Protein AF-A0A968IAC1-F1 (afdb_monomer)

Structure (mmCIF, N/CA/C/O backbone):
data_AF-A0A968IAC1-F1
#
_entry.id   AF-A0A968IAC1-F1
#
loop_
_atom_site.group_PDB
_atom_site.id
_atom_site.type_symbol
_atom_site.label_atom_id
_atom_site.label_alt_id
_atom_site.label_comp_id
_atom_site.label_asym_id
_atom_site.label_entity_id
_atom_site.label_seq_id
_atom_site.pdbx_PDB_ins_code
_atom_site.Cartn_x
_atom_site.Cartn_y
_atom_site.Cartn_z
_atom_site.occupancy
_atom_site.B_iso_or_equiv
_atom_site.auth_seq_id
_atom_site.auth_comp_id
_atom_site.auth_asym_id
_atom_site.auth_atom_id
_atom_site.pdbx_PDB_model_num
ATOM 1 N N . MET A 1 1 ? -11.753 -6.290 23.743 1.00 72.88 1 MET A N 1
ATOM 2 C CA . MET A 1 1 ? -11.758 -7.110 22.512 1.00 72.88 1 MET A CA 1
ATOM 3 C C . MET A 1 1 ? -10.481 -6.802 21.750 1.00 72.88 1 MET A C 1
ATOM 5 O O . MET A 1 1 ? -10.131 -5.629 21.669 1.00 72.88 1 MET A O 1
ATOM 9 N N . ASN A 1 2 ? -9.756 -7.819 21.283 1.00 91.06 2 ASN A N 1
ATOM 10 C CA . ASN A 1 2 ? -8.475 -7.619 20.598 1.00 91.06 2 ASN A CA 1
ATOM 11 C C . ASN A 1 2 ? -8.705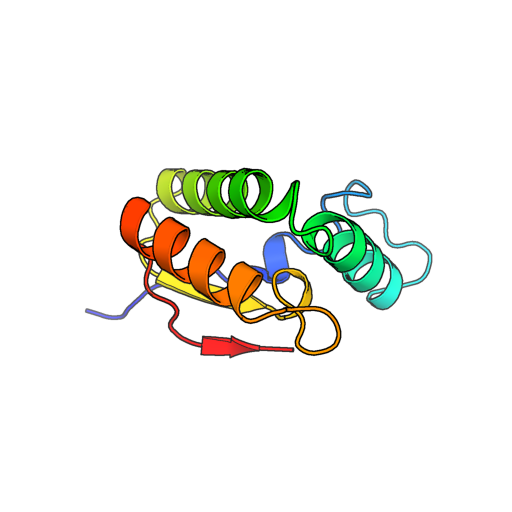 -7.101 19.172 1.00 91.06 2 ASN A C 1
ATOM 13 O O . ASN A 1 2 ? -9.686 -7.474 18.532 1.00 91.06 2 ASN A O 1
ATOM 17 N N . THR A 1 3 ? -7.818 -6.230 18.688 1.00 93.75 3 THR A N 1
ATOM 18 C CA . THR A 1 3 ? -7.840 -5.791 17.284 1.00 93.75 3 THR A CA 1
ATOM 19 C C . THR A 1 3 ? -7.273 -6.910 16.417 1.00 93.75 3 THR A C 1
ATOM 21 O O . THR A 1 3 ? -6.204 -7.423 16.730 1.00 93.75 3 THR A O 1
ATOM 24 N N . ILE A 1 4 ? -7.975 -7.263 15.339 1.00 96.31 4 ILE A N 1
ATOM 25 C CA . ILE A 1 4 ? -7.485 -8.188 14.315 1.00 96.31 4 ILE A CA 1
ATOM 26 C C . ILE A 1 4 ? -7.113 -7.358 13.086 1.00 96.31 4 ILE A C 1
ATOM 28 O O . ILE A 1 4 ? -7.975 -6.687 12.515 1.00 96.31 4 ILE A O 1
ATOM 32 N N . SER A 1 5 ? -5.835 -7.365 12.719 1.00 97.56 5 SER A N 1
ATOM 33 C CA . SER A 1 5 ? -5.291 -6.625 11.581 1.00 97.56 5 SER A CA 1
ATOM 34 C C . SER A 1 5 ? -5.012 -7.552 10.402 1.00 97.56 5 SER A C 1
ATOM 36 O O . SER A 1 5 ? -4.603 -8.701 10.570 1.00 97.56 5 SER A O 1
ATOM 38 N N . PHE A 1 6 ? -5.234 -7.049 9.189 1.00 98.31 6 PHE A N 1
ATOM 39 C CA . PHE A 1 6 ? -4.766 -7.714 7.980 1.00 98.31 6 PHE A CA 1
ATOM 40 C C . PHE A 1 6 ? -3.316 -7.314 7.706 1.00 98.31 6 PHE A C 1
ATOM 42 O O . PHE A 1 6 ? -3.026 -6.131 7.516 1.00 98.31 6 PHE A O 1
ATOM 49 N N . ILE A 1 7 ? -2.407 -8.287 7.642 1.00 98.00 7 ILE A N 1
ATOM 50 C CA . ILE A 1 7 ? -1.026 -8.032 7.233 1.00 98.00 7 ILE A CA 1
ATOM 51 C C . ILE A 1 7 ? -0.953 -7.904 5.709 1.00 98.00 7 ILE A C 1
ATOM 53 O O . ILE A 1 7 ? -1.119 -8.873 4.971 1.00 98.00 7 ILE A O 1
ATOM 57 N N . THR A 1 8 ? -0.700 -6.690 5.219 1.00 98.44 8 THR A N 1
ATOM 58 C CA . THR A 1 8 ? -0.660 -6.420 3.767 1.00 98.44 8 THR A CA 1
ATOM 59 C C . THR A 1 8 ? 0.496 -7.126 3.056 1.00 98.44 8 THR A C 1
ATOM 61 O O . THR A 1 8 ? 0.434 -7.296 1.844 1.00 98.44 8 THR A O 1
ATOM 64 N N . ALA A 1 9 ? 1.489 -7.651 3.787 1.00 97.75 9 ALA A N 1
ATOM 65 C CA . ALA A 1 9 ? 2.505 -8.550 3.232 1.00 97.75 9 ALA A CA 1
ATOM 66 C C . ALA A 1 9 ? 1.897 -9.771 2.508 1.00 97.75 9 ALA A C 1
ATOM 68 O O . ALA A 1 9 ? 2.500 -10.277 1.569 1.00 97.75 9 ALA A O 1
ATOM 69 N N . ASN A 1 10 ? 0.678 -10.193 2.875 1.00 97.31 10 ASN A N 1
ATOM 70 C CA . ASN A 1 10 ? -0.066 -11.251 2.181 1.00 97.31 10 ASN A CA 1
ATOM 71 C C . ASN A 1 10 ? -0.341 -10.949 0.696 1.00 97.31 10 ASN A C 1
ATOM 73 O O . ASN A 1 10 ? -0.641 -11.868 -0.059 1.00 97.31 10 ASN A O 1
ATOM 77 N N . PHE A 1 11 ? -0.280 -9.679 0.28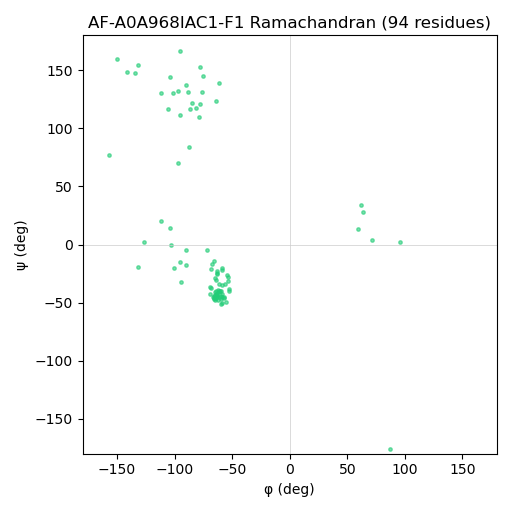3 1.00 98.38 11 PHE A N 1
ATOM 78 C CA . PHE A 1 11 ? -0.487 -9.244 -1.102 1.00 98.38 11 PHE A CA 1
ATOM 79 C C . PHE A 1 11 ? 0.809 -8.897 -1.842 1.00 98.38 11 PHE A C 1
ATOM 81 O O . PHE A 1 11 ? 0.767 -8.586 -3.034 1.00 98.38 11 PHE A O 1
ATOM 88 N N . VAL A 1 12 ? 1.968 -9.011 -1.187 1.00 98.25 12 VAL A N 1
ATOM 89 C CA . VAL A 1 12 ? 3.259 -8.889 -1.875 1.00 98.25 12 VAL A CA 1
ATOM 90 C C . VAL A 1 12 ? 3.373 -9.991 -2.929 1.00 98.25 12 VAL A C 1
ATOM 92 O O . VAL A 1 12 ? 2.989 -11.133 -2.692 1.00 98.25 12 VAL A O 1
ATOM 95 N N . ALA A 1 13 ? 3.908 -9.636 -4.098 1.00 98.19 13 ALA A N 1
ATOM 96 C CA . ALA A 1 13 ? 4.068 -10.498 -5.272 1.00 98.19 13 ALA A CA 1
ATOM 97 C C . ALA A 1 13 ? 2.778 -10.858 -6.032 1.00 98.19 13 ALA A C 1
ATOM 99 O O . ALA A 1 13 ? 2.855 -11.588 -7.024 1.00 98.19 13 ALA A O 1
ATOM 100 N N . ARG A 1 14 ? 1.606 -10.323 -5.654 1.00 98.06 14 ARG A N 1
ATOM 101 C CA . ARG A 1 14 ? 0.346 -10.559 -6.388 1.00 98.06 14 ARG A CA 1
ATOM 102 C C . ARG A 1 14 ? 0.462 -10.236 -7.879 1.00 98.06 14 ARG A C 1
ATOM 104 O O . ARG A 1 14 ? -0.049 -10.978 -8.713 1.00 98.06 14 ARG A O 1
ATOM 111 N N . GLU A 1 15 ? 1.184 -9.171 -8.209 1.00 97.25 15 GLU A N 1
ATOM 112 C CA . GLU A 1 15 ? 1.344 -8.654 -9.577 1.00 97.25 15 GLU A CA 1
ATOM 113 C C . GLU A 1 15 ? 2.143 -9.580 -10.500 1.00 97.25 15 GLU A C 1
ATOM 115 O O . GLU A 1 15 ? 2.066 -9.471 -11.721 1.00 97.25 15 GLU A O 1
ATOM 120 N N . ILE A 1 16 ? 2.879 -10.525 -9.914 1.00 97.94 16 ILE A N 1
ATOM 121 C CA . ILE A 1 16 ? 3.592 -11.594 -10.621 1.00 97.94 16 ILE A CA 1
ATOM 122 C C . ILE A 1 16 ? 2.974 -12.9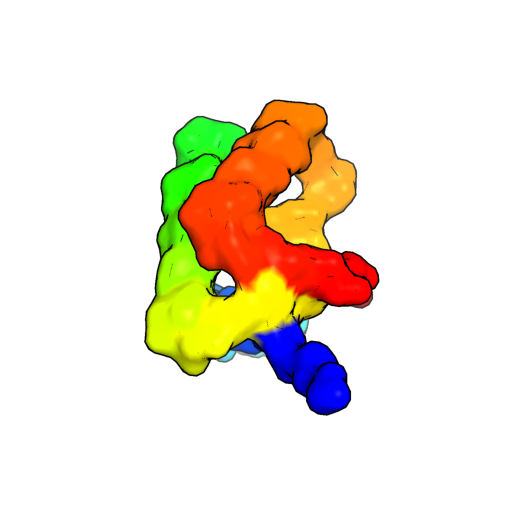69 -10.327 1.00 97.94 16 ILE A C 1
ATOM 124 O O . ILE A 1 16 ? 3.626 -14.001 -10.477 1.00 97.94 16 ILE A O 1
ATOM 128 N N . GLY A 1 17 ? 1.718 -12.999 -9.869 1.00 97.94 17 GLY A N 1
ATOM 129 C CA . GLY A 1 17 ? 0.992 -14.230 -9.559 1.00 97.94 17 GLY A CA 1
ATOM 130 C C . GLY A 1 17 ? 1.609 -15.038 -8.417 1.00 97.94 17 GLY A C 1
ATOM 131 O O . GLY A 1 17 ? 1.497 -16.260 -8.414 1.00 97.94 17 GLY A O 1
ATOM 132 N N . TYR A 1 18 ? 2.296 -14.373 -7.482 1.00 97.94 18 TYR A N 1
ATOM 133 C CA . TYR A 1 18 ? 3.056 -14.986 -6.387 1.00 97.94 18 TYR A CA 1
ATOM 134 C C . TYR A 1 18 ? 4.187 -15.931 -6.836 1.00 97.94 18 TYR A C 1
ATOM 136 O O . TYR A 1 18 ? 4.748 -16.662 -6.018 1.00 97.94 18 TYR A O 1
ATOM 144 N N . ASN A 1 19 ? 4.569 -15.904 -8.117 1.00 97.38 19 ASN A N 1
ATOM 145 C CA . ASN A 1 19 ? 5.642 -16.735 -8.652 1.00 97.38 19 ASN A CA 1
ATOM 146 C C . ASN A 1 19 ? 7.007 -16.044 -8.494 1.00 97.38 19 ASN A C 1
ATOM 148 O O . ASN A 1 19 ? 7.489 -15.375 -9.405 1.00 97.38 19 ASN A O 1
ATOM 152 N N . MET A 1 20 ? 7.615 -16.195 -7.316 1.00 95.75 20 MET A N 1
ATO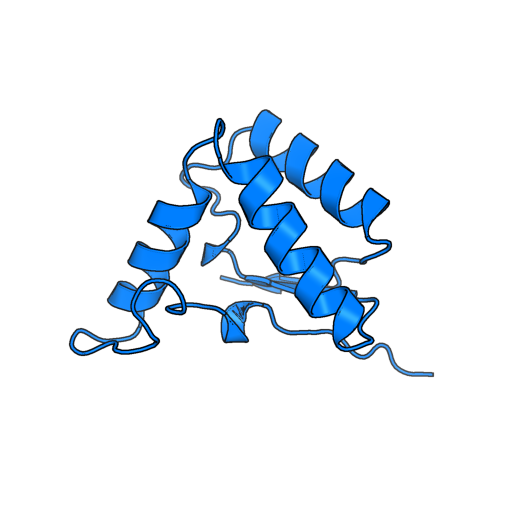M 153 C CA . MET A 1 20 ? 8.895 -15.574 -6.950 1.00 95.75 20 MET A CA 1
ATOM 154 C C . MET A 1 20 ? 10.087 -16.524 -7.156 1.00 95.75 20 MET A C 1
ATOM 156 O O . MET A 1 20 ? 10.683 -17.000 -6.186 1.00 95.75 20 MET A O 1
ATOM 160 N N . THR A 1 21 ? 10.442 -16.832 -8.405 1.00 96.75 21 THR A N 1
ATOM 161 C CA . THR A 1 21 ? 11.576 -17.728 -8.721 1.00 96.75 21 THR A CA 1
ATOM 162 C C . THR A 1 21 ? 12.928 -17.188 -8.253 1.00 96.75 21 THR A C 1
ATOM 164 O O . THR A 1 21 ? 13.828 -17.976 -7.976 1.00 96.75 21 THR A O 1
ATOM 167 N N . ASP A 1 22 ? 13.042 -15.866 -8.107 1.00 95.56 22 ASP A N 1
ATOM 168 C CA . ASP A 1 22 ? 14.269 -15.166 -7.709 1.00 95.56 22 ASP A CA 1
ATOM 169 C C . ASP A 1 22 ? 14.223 -14.707 -6.235 1.00 95.56 22 ASP A C 1
ATOM 171 O O . ASP A 1 22 ? 15.040 -13.903 -5.781 1.00 95.56 22 ASP A O 1
ATOM 175 N N . GLY A 1 23 ? 13.265 -15.233 -5.463 1.00 95.62 23 GLY A N 1
ATOM 176 C CA . GLY A 1 23 ? 13.112 -14.984 -4.031 1.00 95.62 23 GLY A CA 1
ATOM 177 C C . GLY A 1 23 ? 12.283 -13.745 -3.678 1.00 95.62 23 GLY A C 1
ATOM 178 O O . GLY A 1 23 ? 11.724 -13.060 -4.533 1.00 95.62 23 GLY A O 1
ATOM 179 N N . TRP A 1 24 ? 12.199 -13.457 -2.374 1.00 95.62 24 TRP A N 1
ATOM 180 C CA . TRP A 1 24 ? 11.312 -12.426 -1.809 1.00 95.62 24 TRP A CA 1
ATOM 181 C C . TRP A 1 24 ? 11.469 -11.047 -2.462 1.00 95.62 24 TRP A C 1
ATOM 183 O O . TRP A 1 24 ? 10.476 -10.382 -2.752 1.00 95.62 24 TRP A O 1
ATOM 193 N N . MET A 1 25 ? 12.709 -10.640 -2.760 1.00 96.94 25 MET A N 1
ATOM 194 C CA . MET A 1 25 ? 12.983 -9.323 -3.344 1.00 96.94 25 MET A CA 1
ATOM 195 C C . MET A 1 25 ? 12.362 -9.135 -4.730 1.00 96.94 25 MET A C 1
ATOM 197 O O . MET A 1 25 ? 12.071 -8.001 -5.104 1.00 96.94 25 MET A O 1
ATOM 201 N N . GLN A 1 26 ? 12.113 -10.213 -5.480 1.00 98.06 26 GLN A N 1
ATOM 202 C CA . GLN A 1 26 ? 11.396 -10.147 -6.753 1.00 98.06 26 GLN A CA 1
ATOM 203 C C . GLN A 1 26 ? 9.943 -9.708 -6.540 1.00 98.06 26 GLN A C 1
ATOM 205 O O . GLN A 1 26 ? 9.450 -8.815 -7.228 1.00 98.06 26 GLN A O 1
ATOM 210 N N . GLY A 1 27 ? 9.274 -10.310 -5.553 1.00 98.12 27 GLY A N 1
ATOM 211 C CA . GLY A 1 27 ? 7.905 -9.978 -5.175 1.00 98.12 27 GLY A CA 1
ATOM 212 C C . GLY A 1 27 ? 7.772 -8.576 -4.595 1.00 98.12 27 GLY A C 1
ATOM 213 O O . GLY A 1 27 ? 6.878 -7.826 -4.992 1.00 98.12 27 GLY A O 1
ATOM 214 N N . ASP A 1 28 ? 8.689 -8.207 -3.702 1.00 97.56 28 ASP A N 1
ATOM 215 C CA . ASP A 1 28 ? 8.775 -6.861 -3.137 1.00 97.56 28 ASP A CA 1
ATOM 216 C C . ASP A 1 28 ? 8.966 -5.808 -4.243 1.00 97.56 28 ASP A C 1
ATOM 218 O O . ASP A 1 28 ? 8.162 -4.883 -4.361 1.00 97.56 28 ASP A O 1
ATOM 222 N N . THR A 1 29 ? 9.932 -6.020 -5.145 1.00 97.88 29 THR A N 1
ATOM 223 C CA . THR A 1 29 ? 10.200 -5.122 -6.281 1.00 97.88 29 THR A CA 1
ATOM 224 C C . THR A 1 29 ? 8.988 -4.983 -7.198 1.00 97.88 29 THR A C 1
ATOM 226 O O . THR A 1 29 ? 8.614 -3.864 -7.549 1.00 97.88 29 THR A O 1
ATOM 229 N N . ALA A 1 30 ? 8.345 -6.092 -7.572 1.00 98.50 30 ALA A N 1
ATOM 230 C CA . ALA A 1 30 ? 7.163 -6.062 -8.432 1.00 98.50 30 ALA A CA 1
ATOM 231 C C . ALA A 1 30 ? 5.994 -5.304 -7.779 1.00 98.50 30 ALA A C 1
ATOM 233 O O . ALA A 1 30 ? 5.300 -4.528 -8.437 1.00 98.50 30 ALA A O 1
ATOM 234 N N . THR A 1 31 ? 5.810 -5.481 -6.469 1.00 98.62 31 THR A N 1
ATOM 235 C CA . THR A 1 31 ? 4.790 -4.761 -5.697 1.00 98.62 31 THR A CA 1
ATOM 236 C C . THR A 1 31 ? 5.100 -3.264 -5.668 1.00 98.62 31 THR A C 1
ATOM 238 O O . THR A 1 31 ? 4.242 -2.453 -6.010 1.00 98.62 31 THR A O 1
ATOM 241 N N . GLN A 1 32 ? 6.344 -2.879 -5.367 1.00 98.56 32 GLN A N 1
ATOM 242 C CA . GLN A 1 32 ? 6.756 -1.475 -5.378 1.00 98.56 32 GLN A CA 1
ATOM 243 C C . GLN A 1 32 ? 6.552 -0.826 -6.753 1.00 98.56 32 GLN A C 1
ATOM 245 O O . GLN A 1 32 ? 5.981 0.258 -6.830 1.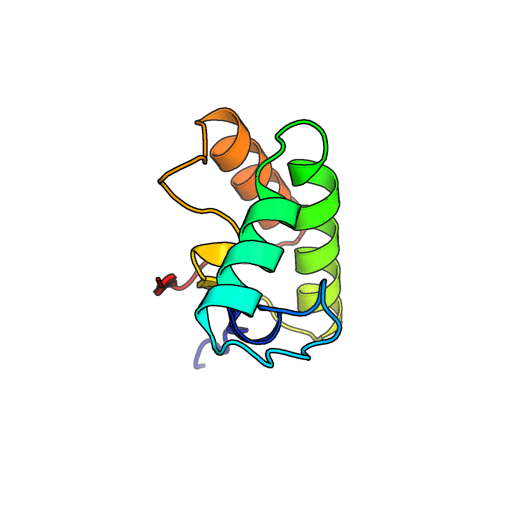00 98.56 32 GLN A O 1
ATOM 250 N N . GLN A 1 33 ? 6.937 -1.496 -7.843 1.00 98.50 33 GLN A N 1
ATOM 251 C CA . GLN A 1 33 ? 6.732 -1.001 -9.212 1.00 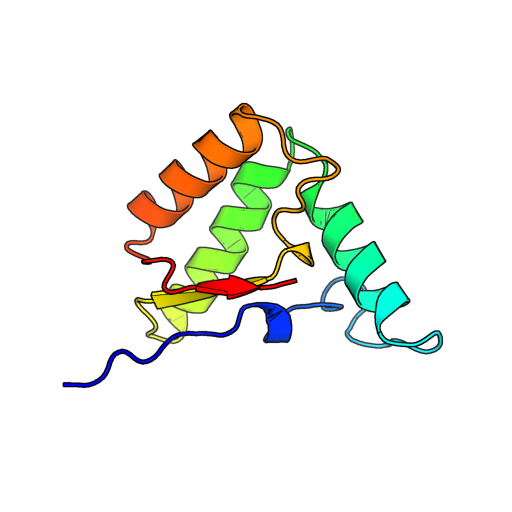98.50 33 GLN A CA 1
ATOM 252 C C . GLN A 1 33 ? 5.249 -0.760 -9.533 1.00 98.50 33 GLN A C 1
ATOM 254 O O . GLN A 1 33 ? 4.910 0.194 -10.237 1.00 98.50 33 GLN A O 1
ATOM 259 N N . HIS A 1 34 ? 4.353 -1.587 -8.990 1.00 98.62 34 HIS A N 1
ATOM 260 C CA . HIS A 1 34 ? 2.914 -1.406 -9.140 1.00 98.62 34 HIS A CA 1
ATOM 261 C C . HIS A 1 34 ? 2.390 -0.175 -8.380 1.00 98.62 34 HIS A C 1
ATOM 263 O O . HIS A 1 34 ? 1.515 0.527 -8.886 1.00 98.62 34 HIS A O 1
ATOM 269 N N . TYR A 1 35 ? 2.922 0.146 -7.200 1.00 98.62 35 TYR A N 1
ATOM 270 C CA . TYR A 1 35 ? 2.427 1.273 -6.394 1.00 98.62 35 TYR A CA 1
ATOM 271 C C . TYR A 1 35 ? 3.197 2.590 -6.590 1.00 98.62 35 TYR A C 1
ATOM 273 O O . TYR A 1 35 ? 2.682 3.645 -6.237 1.00 98.62 35 TYR A O 1
ATOM 281 N N . GLN A 1 36 ? 4.384 2.575 -7.198 1.00 98.50 36 GLN A N 1
ATOM 282 C CA . GLN A 1 36 ? 5.276 3.739 -7.247 1.00 98.50 36 GLN A CA 1
ATOM 283 C C . GLN A 1 36 ? 4.734 4.956 -8.025 1.00 98.50 36 GLN A C 1
ATOM 285 O O . GLN A 1 36 ? 5.109 6.091 -7.730 1.00 98.50 36 GLN A O 1
ATOM 290 N N . SER A 1 37 ? 3.907 4.754 -9.056 1.00 98.44 37 SER A N 1
ATOM 291 C CA . SER A 1 37 ? 3.421 5.863 -9.889 1.00 98.44 37 SER A CA 1
ATOM 292 C C . SER A 1 37 ? 2.246 6.591 -9.236 1.00 98.44 37 SER A C 1
ATOM 294 O O . SER A 1 37 ? 1.159 6.018 -9.120 1.00 98.44 37 SER A O 1
ATOM 296 N N . LEU A 1 38 ? 2.430 7.882 -8.924 1.00 98.38 38 LEU A N 1
ATOM 297 C CA . LEU A 1 38 ? 1.402 8.742 -8.320 1.00 98.38 38 LEU A CA 1
ATOM 298 C C . LEU A 1 38 ? 0.107 8.805 -9.139 1.00 98.38 38 LEU A C 1
ATOM 300 O O . LEU A 1 38 ? -0.966 8.911 -8.559 1.00 98.38 38 LEU A O 1
ATOM 304 N N . GLU A 1 39 ? 0.193 8.734 -10.468 1.00 98.62 39 GLU A N 1
ATOM 305 C CA . GLU A 1 39 ? -0.983 8.765 -11.349 1.00 98.62 39 GLU A CA 1
ATOM 306 C C . GLU A 1 39 ? -1.922 7.583 -11.071 1.00 98.62 39 GLU A C 1
ATOM 308 O O . GLU A 1 39 ? -3.141 7.732 -11.026 1.00 98.62 39 GLU A O 1
ATOM 313 N N . THR A 1 40 ? -1.346 6.405 -10.835 1.00 98.69 40 THR A N 1
ATOM 314 C CA . THR A 1 40 ? -2.102 5.158 -10.647 1.00 98.69 40 THR A CA 1
ATOM 315 C C . THR A 1 40 ? -2.266 4.755 -9.185 1.00 98.69 40 THR A C 1
ATOM 317 O O . THR A 1 40 ? -3.162 3.971 -8.863 1.00 98.69 40 THR A O 1
ATOM 320 N N . PHE A 1 41 ? -1.420 5.282 -8.297 1.00 98.81 41 PHE A N 1
ATOM 321 C CA . PHE A 1 41 ? -1.363 4.900 -6.892 1.00 98.81 41 PHE A CA 1
ATOM 322 C C . PHE A 1 41 ? -2.711 5.042 -6.170 1.00 98.81 41 PHE A C 1
ATOM 324 O O . PHE A 1 41 ? -3.124 4.056 -5.561 1.00 98.81 41 PHE A O 1
ATOM 331 N N . PRO A 1 42 ? -3.446 6.175 -6.259 1.00 98.69 42 PRO A N 1
ATOM 332 C CA . PRO A 1 42 ? -4.703 6.333 -5.530 1.00 98.69 42 PRO A CA 1
ATOM 333 C C . PRO A 1 42 ? -5.717 5.234 -5.857 1.00 98.69 42 PRO A C 1
ATOM 335 O O . PRO A 1 42 ? -6.301 4.646 -4.953 1.00 98.69 42 PRO A O 1
ATOM 338 N N . ALA A 1 43 ? -5.880 4.909 -7.144 1.00 98.75 43 ALA A N 1
ATOM 339 C CA . ALA A 1 43 ? -6.831 3.895 -7.587 1.00 98.75 43 ALA A CA 1
ATOM 340 C C . ALA A 1 43 ? -6.402 2.476 -7.178 1.00 98.75 43 ALA A C 1
ATOM 342 O O . ALA A 1 43 ? -7.226 1.691 -6.710 1.00 98.75 43 ALA A O 1
ATOM 343 N N . ARG A 1 44 ? -5.112 2.148 -7.327 1.00 98.69 44 ARG A N 1
ATOM 344 C CA . ARG A 1 44 ? -4.558 0.829 -6.975 1.00 98.69 44 ARG A CA 1
ATOM 345 C C . ARG A 1 44 ? -4.622 0.577 -5.471 1.00 98.69 44 ARG A C 1
ATOM 347 O O . ARG A 1 44 ? -5.091 -0.472 -5.036 1.00 98.69 44 ARG A O 1
ATOM 354 N N . PHE A 1 45 ? -4.200 1.560 -4.678 1.00 98.75 45 PHE A N 1
ATOM 355 C CA . PHE A 1 45 ? -4.190 1.460 -3.224 1.00 98.75 45 PHE A CA 1
ATOM 356 C C . PHE A 1 4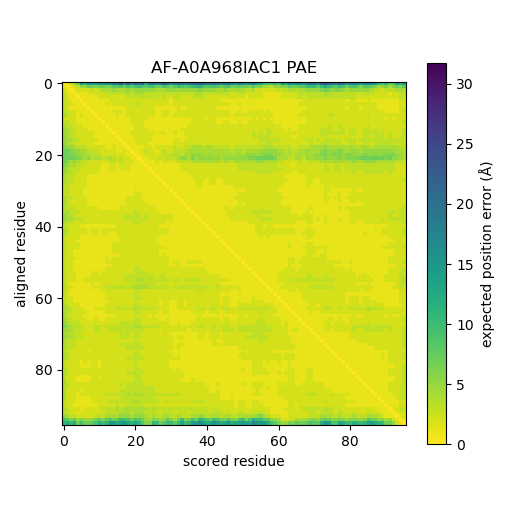5 ? -5.614 1.377 -2.662 1.00 98.75 45 PHE A C 1
ATOM 358 O O . PHE A 1 45 ? -5.895 0.485 -1.867 1.00 98.75 45 PHE A O 1
ATOM 365 N N . ASP A 1 46 ? -6.544 2.219 -3.133 1.00 98.88 46 ASP A N 1
ATOM 366 C CA . ASP A 1 46 ? -7.964 2.131 -2.757 1.00 98.88 46 ASP A CA 1
ATOM 367 C C . ASP A 1 46 ? -8.573 0.765 -3.112 1.00 98.88 46 ASP A C 1
ATOM 369 O O . ASP A 1 46 ? -9.262 0.165 -2.289 1.00 98.88 46 ASP A O 1
ATOM 373 N N . GLY A 1 47 ? -8.269 0.225 -4.297 1.00 98.75 47 GLY A N 1
ATOM 374 C CA . GLY A 1 47 ? -8.713 -1.111 -4.704 1.00 98.75 47 GLY A CA 1
ATOM 375 C C . GLY A 1 47 ? -8.274 -2.210 -3.730 1.00 98.75 47 GLY A C 1
ATOM 376 O O . GLY A 1 47 ? -9.101 -3.015 -3.298 1.00 98.75 47 GLY A O 1
ATOM 377 N N . MET A 1 48 ? -7.003 -2.197 -3.316 1.00 98.75 48 MET A N 1
ATOM 378 C CA . MET A 1 48 ? -6.475 -3.123 -2.309 1.00 98.75 48 MET A CA 1
ATOM 379 C C . MET A 1 48 ? -7.200 -2.982 -0.961 1.00 98.75 48 MET A C 1
ATOM 381 O O . MET A 1 48 ? -7.575 -3.976 -0.338 1.00 98.75 48 MET A O 1
ATOM 385 N N . LEU A 1 49 ? -7.421 -1.747 -0.504 1.00 98.81 49 LEU A N 1
ATOM 386 C CA . LEU A 1 49 ? -8.109 -1.475 0.757 1.00 98.81 49 LEU A CA 1
ATOM 387 C C . LEU A 1 49 ? -9.570 -1.939 0.734 1.00 98.81 49 LEU A C 1
ATOM 389 O O . LEU A 1 49 ? -10.037 -2.527 1.711 1.00 98.81 49 LEU A O 1
ATOM 393 N N . ARG A 1 50 ? -10.283 -1.743 -0.380 1.00 98.81 50 ARG A N 1
ATOM 394 C CA . ARG A 1 50 ? -11.654 -2.245 -0.554 1.00 98.81 50 ARG A CA 1
ATOM 395 C C . ARG A 1 50 ? -11.725 -3.761 -0.465 1.00 98.81 50 ARG A C 1
ATOM 397 O O . ARG A 1 50 ? -12.647 -4.281 0.159 1.00 98.81 50 ARG A O 1
ATOM 404 N N . GLU A 1 51 ? -10.757 -4.466 -1.045 1.00 98.62 51 GLU A N 1
ATOM 405 C CA . GLU A 1 51 ? -10.666 -5.925 -0.939 1.00 98.62 51 GLU A CA 1
ATOM 406 C C . GLU A 1 51 ? -10.478 -6.359 0.520 1.00 98.62 51 GLU A C 1
ATOM 408 O O . GLU A 1 51 ? -11.242 -7.178 1.028 1.00 98.62 51 GLU A O 1
ATOM 413 N N . ILE A 1 52 ? -9.546 -5.731 1.243 1.00 98.62 52 ILE A N 1
ATOM 414 C CA . ILE A 1 52 ? -9.319 -6.002 2.673 1.00 98.62 52 ILE A CA 1
ATOM 415 C C . ILE A 1 52 ? -10.575 -5.705 3.504 1.00 98.62 52 ILE A C 1
ATOM 417 O O . ILE A 1 52 ? -10.934 -6.468 4.407 1.00 98.62 52 ILE A O 1
ATOM 421 N N . ARG A 1 53 ? -11.283 -4.616 3.190 1.00 98.38 53 ARG A N 1
ATOM 422 C CA . ARG A 1 53 ? -12.539 -4.262 3.853 1.00 98.38 53 ARG A CA 1
ATOM 423 C C . ARG A 1 53 ? -13.637 -5.289 3.575 1.00 98.38 53 ARG A C 1
ATOM 425 O O . ARG A 1 53 ? -14.365 -5.648 4.500 1.00 98.38 53 ARG A O 1
ATOM 432 N N . ALA A 1 54 ? -13.736 -5.783 2.342 1.00 98.44 54 ALA A N 1
ATOM 433 C CA . ALA A 1 54 ? -14.686 -6.822 1.945 1.00 98.44 54 ALA A CA 1
ATOM 434 C C . ALA A 1 54 ? -14.415 -8.168 2.640 1.00 98.44 54 ALA A C 1
ATOM 436 O O . ALA A 1 54 ? -15.356 -8.906 2.922 1.00 98.44 54 ALA A O 1
ATOM 437 N N . LEU A 1 55 ? -13.158 -8.448 3.004 1.00 98.12 55 LEU A N 1
ATOM 438 C CA . LEU A 1 55 ? -12.780 -9.586 3.852 1.00 98.12 55 LEU A CA 1
ATOM 439 C C . LEU A 1 55 ? -13.192 -9.419 5.331 1.00 98.12 55 LEU A C 1
ATOM 441 O O . LEU A 1 55 ? -13.017 -10.339 6.126 1.00 98.12 55 LEU A O 1
ATOM 445 N N . GLY A 1 56 ? -13.747 -8.264 5.717 1.00 98.00 56 GLY A N 1
ATOM 446 C CA . GLY A 1 56 ? -14.277 -8.001 7.057 1.00 98.00 56 GLY A CA 1
ATOM 447 C C . GLY A 1 56 ? -13.309 -7.293 8.007 1.00 98.00 56 GLY A C 1
ATOM 448 O O . GLY A 1 56 ? -13.673 -7.022 9.154 1.00 98.00 56 GLY A O 1
ATOM 449 N N . PHE A 1 57 ? -12.105 -6.938 7.553 1.00 98.38 57 PHE A N 1
ATOM 450 C CA . PHE A 1 57 ? -11.133 -6.231 8.385 1.00 98.38 57 PHE A CA 1
ATOM 451 C C . PHE A 1 57 ? -11.475 -4.739 8.515 1.00 98.38 57 PHE A C 1
ATOM 453 O O . PHE A 1 57 ? -12.122 -4.127 7.661 1.00 98.38 57 PHE A O 1
ATOM 460 N N . ASN A 1 58 ? -11.045 -4.147 9.629 1.00 97.88 58 ASN A N 1
ATOM 461 C CA . ASN A 1 58 ? -11.101 -2.705 9.898 1.00 97.88 58 ASN A CA 1
ATOM 462 C C . ASN A 1 58 ? -9.724 -2.132 10.298 1.00 97.88 58 ASN A C 1
ATOM 464 O O . ASN A 1 58 ? -9.596 -0.943 10.595 1.00 97.88 58 ASN A O 1
ATOM 468 N N . ALA A 1 59 ? -8.691 -2.973 10.304 1.00 98.31 59 ALA A N 1
ATOM 469 C CA . ALA A 1 59 ? -7.328 -2.615 10.645 1.00 98.31 59 ALA A CA 1
ATOM 470 C C . ALA A 1 59 ? -6.336 -3.344 9.732 1.00 98.31 59 ALA A C 1
ATOM 472 O O . ALA A 1 59 ? -6.602 -4.473 9.314 1.00 98.31 59 ALA A O 1
ATOM 473 N N . ILE A 1 60 ? -5.199 -2.709 9.450 1.00 98.50 60 ILE A N 1
ATOM 474 C CA . ILE A 1 60 ? -4.119 -3.276 8.639 1.00 98.50 60 ILE A CA 1
ATOM 475 C C . ILE A 1 60 ? -2.753 -3.049 9.279 1.00 98.50 60 ILE A C 1
ATOM 477 O O . ILE A 1 60 ? -2.499 -1.994 9.859 1.00 98.50 60 ILE A O 1
ATOM 481 N N . ASP A 1 61 ? -1.854 -4.000 9.067 1.00 98.00 61 ASP A N 1
ATOM 482 C CA . ASP A 1 61 ? -0.416 -3.782 9.179 1.00 98.00 61 ASP A CA 1
ATOM 483 C C . ASP A 1 61 ? 0.113 -3.484 7.775 1.00 98.00 61 ASP A C 1
ATOM 485 O O . ASP A 1 61 ? 0.042 -4.324 6.865 1.00 98.00 61 ASP A O 1
ATOM 489 N N . LEU A 1 62 ? 0.550 -2.241 7.569 1.00 98.12 62 LEU A N 1
ATOM 490 C CA . LEU A 1 62 ? 0.943 -1.747 6.256 1.00 98.12 62 LEU A CA 1
ATOM 491 C C . LEU A 1 62 ? 2.418 -2.073 5.993 1.00 98.12 62 LEU A C 1
ATOM 493 O O . LEU A 1 62 ? 3.312 -1.587 6.684 1.00 98.12 62 LEU A O 1
ATOM 497 N N . TRP A 1 63 ? 2.648 -2.895 4.975 1.00 98.00 63 TRP A N 1
ATOM 498 C CA . TRP A 1 63 ? 3.955 -3.336 4.519 1.00 98.00 63 TRP A CA 1
ATOM 499 C C . TRP A 1 63 ? 4.509 -2.348 3.496 1.00 98.00 63 TRP A C 1
ATOM 501 O O . TRP A 1 63 ? 3.809 -1.994 2.538 1.00 98.00 63 TRP A O 1
ATOM 511 N N . ALA A 1 64 ? 5.763 -1.933 3.674 1.00 96.75 64 ALA A N 1
ATOM 512 C CA . ALA A 1 64 ? 6.397 -0.855 2.922 1.00 96.75 64 ALA A CA 1
ATOM 513 C C . ALA A 1 64 ? 6.438 -1.095 1.406 1.00 96.75 64 ALA A C 1
ATOM 515 O O . ALA A 1 64 ? 6.463 -0.124 0.658 1.00 96.75 64 ALA A O 1
ATOM 516 N N . ALA A 1 65 ? 6.335 -2.341 0.930 1.00 97.50 65 ALA A N 1
ATOM 517 C CA . ALA A 1 65 ? 6.198 -2.640 -0.501 1.00 97.50 65 ALA A CA 1
ATOM 518 C C . ALA A 1 65 ? 5.028 -1.892 -1.180 1.00 97.50 65 ALA A C 1
ATOM 520 O O . ALA A 1 65 ? 5.095 -1.592 -2.369 1.00 97.50 65 ALA A O 1
ATOM 521 N N . HIS A 1 66 ? 3.970 -1.557 -0.430 1.00 98.25 66 HIS A N 1
ATOM 522 C CA . HIS A 1 66 ? 2.793 -0.844 -0.942 1.00 98.25 66 HIS A CA 1
ATOM 523 C C . HIS A 1 66 ? 2.915 0.683 -0.835 1.00 98.25 66 HIS A C 1
ATOM 525 O O . HIS A 1 66 ? 2.157 1.400 -1.480 1.00 98.25 66 HIS A O 1
ATOM 531 N N . LEU A 1 67 ? 3.831 1.194 -0.005 1.00 97.75 67 LEU A N 1
ATOM 532 C CA . LEU A 1 67 ? 4.076 2.625 0.201 1.00 97.75 67 LEU A CA 1
ATOM 533 C C . LEU A 1 67 ? 5.500 2.837 0.736 1.00 97.75 67 LEU A C 1
ATOM 535 O O . LEU A 1 67 ? 5.709 3.031 1.935 1.00 97.75 67 LEU A O 1
ATOM 539 N N . HIS A 1 68 ? 6.491 2.751 -0.151 1.00 97.00 68 HIS A N 1
ATOM 540 C CA . HIS A 1 68 ? 7.895 2.660 0.250 1.00 97.00 68 HIS A CA 1
ATOM 541 C C . HIS A 1 68 ? 8.545 4.050 0.382 1.00 97.00 68 HIS A C 1
ATOM 543 O O . HIS A 1 68 ? 8.390 4.887 -0.513 1.00 97.00 68 HIS A O 1
ATOM 549 N N . PRO A 1 69 ? 9.359 4.312 1.424 1.00 95.19 69 PRO A N 1
ATOM 550 C CA . PRO A 1 69 ? 9.964 5.629 1.658 1.00 95.19 69 PRO A CA 1
ATOM 551 C C . PRO A 1 69 ? 10.933 6.089 0.558 1.00 95.19 69 PRO A C 1
ATOM 553 O O . PRO A 1 69 ? 11.153 7.286 0.408 1.00 95.19 69 PRO A O 1
ATOM 556 N N . ALA A 1 70 ? 11.501 5.168 -0.227 1.00 96.50 70 ALA A N 1
ATOM 557 C CA . ALA A 1 70 ? 12.415 5.517 -1.321 1.00 96.50 70 ALA A CA 1
ATOM 558 C C . ALA A 1 70 ? 11.733 6.242 -2.498 1.00 96.50 70 ALA A C 1
ATOM 560 O O . ALA A 1 70 ? 12.418 6.905 -3.274 1.00 96.50 70 ALA A O 1
ATOM 561 N N . TRP A 1 71 ? 10.411 6.110 -2.651 1.00 97.56 71 TRP A N 1
ATOM 562 C CA . TRP A 1 71 ? 9.669 6.736 -3.752 1.00 97.56 71 TRP A CA 1
ATOM 563 C C . TRP A 1 71 ? 8.402 7.479 -3.321 1.00 97.56 71 TRP A C 1
ATOM 565 O O . TRP A 1 71 ? 7.913 8.327 -4.071 1.00 97.56 71 TRP A O 1
ATOM 575 N N . ALA A 1 72 ? 7.861 7.199 -2.133 1.00 97.88 72 ALA A N 1
ATOM 576 C CA . ALA A 1 72 ? 6.647 7.841 -1.656 1.00 97.88 72 ALA A CA 1
ATOM 577 C C . ALA A 1 72 ? 6.863 9.348 -1.466 1.00 97.88 72 ALA A C 1
ATOM 579 O O . ALA A 1 72 ? 7.717 9.803 -0.708 1.00 97.88 72 ALA A O 1
ATOM 580 N N . THR A 1 73 ? 6.033 10.135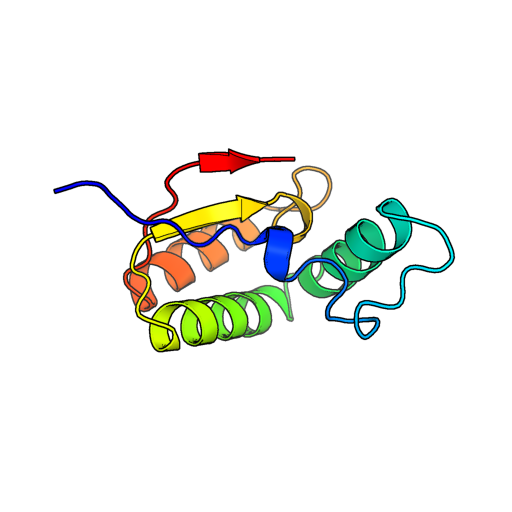 -2.142 1.00 98.62 73 THR A N 1
ATOM 581 C CA . THR A 1 73 ? 5.990 11.595 -1.990 1.00 98.62 73 THR A CA 1
ATOM 582 C C . THR A 1 73 ? 4.902 11.996 -0.986 1.00 98.62 73 THR A C 1
ATOM 584 O O . THR A 1 73 ? 4.011 11.192 -0.692 1.00 98.62 73 THR A O 1
ATOM 587 N N . PRO A 1 74 ? 4.873 13.254 -0.506 1.00 98.69 74 PRO A N 1
ATOM 588 C CA . PRO A 1 74 ? 3.761 13.744 0.310 1.00 98.69 74 PRO A CA 1
ATOM 589 C C . PRO A 1 74 ? 2.383 13.545 -0.342 1.00 98.69 74 PRO A C 1
ATOM 591 O O . PRO A 1 74 ? 1.408 13.294 0.361 1.00 98.69 74 PRO A O 1
ATOM 594 N N . ALA A 1 75 ? 2.306 13.589 -1.677 1.00 98.62 75 ALA A N 1
ATOM 595 C CA . ALA A 1 75 ? 1.072 13.329 -2.416 1.00 98.62 75 ALA A CA 1
ATOM 596 C C . ALA A 1 75 ? 0.629 11.857 -2.332 1.00 98.62 75 ALA A C 1
ATOM 598 O O . ALA A 1 75 ? -0.560 11.595 -2.178 1.00 98.62 75 ALA A O 1
ATOM 599 N N . HIS A 1 76 ? 1.568 10.902 -2.350 1.00 98.81 76 HIS A N 1
ATOM 600 C CA . HIS A 1 76 ? 1.248 9.491 -2.104 1.00 98.81 76 HIS A CA 1
ATOM 601 C C . HIS A 1 76 ? 0.709 9.292 -0.689 1.00 98.81 76 HIS A C 1
ATOM 603 O O . HIS A 1 76 ? -0.308 8.636 -0.494 1.00 98.81 76 HIS A O 1
ATOM 609 N N . ILE A 1 77 ? 1.361 9.902 0.303 1.00 98.44 77 ILE A N 1
ATOM 610 C CA . ILE A 1 77 ? 0.944 9.796 1.705 1.00 98.44 77 ILE A CA 1
ATOM 611 C C . ILE A 1 77 ? -0.449 10.409 1.900 1.00 98.44 77 ILE A C 1
ATOM 613 O O . ILE A 1 77 ? -1.282 9.816 2.584 1.00 98.44 77 ILE A O 1
ATOM 617 N N . ALA A 1 78 ? -0.728 11.564 1.288 1.00 98.69 78 ALA A N 1
ATOM 618 C CA . ALA A 1 78 ? -2.054 12.178 1.313 1.00 98.69 78 ALA A CA 1
ATOM 619 C C . ALA A 1 78 ? -3.115 11.248 0.700 1.00 98.69 78 ALA A C 1
ATOM 621 O O . ALA A 1 78 ? -4.086 10.920 1.376 1.00 98.69 78 ALA A O 1
ATOM 622 N N . ALA A 1 79 ? -2.870 10.726 -0.506 1.00 98.69 79 ALA A N 1
ATOM 623 C CA . ALA A 1 79 ? -3.779 9.790 -1.166 1.00 98.69 79 ALA A CA 1
ATOM 624 C C . ALA A 1 79 ? -4.010 8.506 -0.347 1.00 98.69 79 ALA A C 1
ATOM 626 O O . ALA A 1 79 ? -5.139 8.030 -0.245 1.00 98.69 79 ALA A O 1
ATOM 627 N N . ALA A 1 80 ? -2.965 7.965 0.286 1.00 98.56 80 ALA A N 1
ATOM 628 C CA . ALA A 1 80 ? -3.077 6.792 1.148 1.00 98.56 80 ALA A CA 1
ATOM 629 C C . ALA A 1 80 ? -3.950 7.073 2.379 1.00 98.56 80 ALA A C 1
ATOM 631 O O . ALA A 1 80 ? -4.789 6.250 2.741 1.00 98.56 80 ALA A O 1
ATOM 632 N N . ARG A 1 81 ? -3.783 8.242 3.016 1.00 98.56 81 ARG A N 1
ATOM 633 C CA . ARG A 1 81 ? -4.604 8.663 4.163 1.00 98.56 81 ARG A CA 1
ATOM 634 C C . ARG A 1 81 ? -6.069 8.836 3.775 1.00 98.56 81 ARG A C 1
ATOM 636 O O . ARG A 1 81 ? -6.932 8.340 4.498 1.00 98.56 81 ARG A O 1
ATOM 643 N N . ASP A 1 82 ? -6.333 9.474 2.639 1.00 98.69 82 ASP A N 1
ATOM 644 C CA . ASP A 1 82 ? -7.691 9.678 2.134 1.00 98.69 82 ASP A CA 1
ATOM 645 C C . ASP A 1 82 ? -8.367 8.334 1.824 1.00 98.69 82 ASP A C 1
ATOM 647 O O . ASP A 1 82 ? -9.501 8.099 2.243 1.00 98.69 82 ASP A O 1
ATOM 651 N N . ALA A 1 83 ? -7.649 7.405 1.183 1.00 98.69 83 ALA A N 1
ATOM 652 C CA . ALA A 1 83 ? -8.148 6.062 0.894 1.00 98.69 83 ALA A CA 1
ATOM 653 C C . ALA A 1 83 ? -8.405 5.240 2.174 1.00 98.69 83 ALA A C 1
ATOM 655 O O . ALA A 1 83 ? -9.448 4.596 2.298 1.00 98.69 83 ALA A O 1
ATOM 656 N N . LEU A 1 84 ? -7.502 5.285 3.161 1.00 98.69 84 LEU A N 1
ATOM 657 C CA . LEU A 1 84 ? -7.697 4.631 4.463 1.00 98.69 84 LEU A CA 1
ATOM 658 C C . LEU A 1 84 ? -8.939 5.165 5.184 1.00 98.69 84 LEU A C 1
ATOM 660 O O . LEU A 1 84 ? -9.741 4.379 5.694 1.00 98.69 84 LEU A O 1
ATOM 664 N N . GLN A 1 85 ? -9.127 6.488 5.184 1.00 98.50 85 GLN A N 1
ATOM 665 C CA . GLN A 1 85 ? -10.300 7.131 5.767 1.00 98.50 85 GLN A CA 1
ATOM 666 C C . GLN A 1 85 ? -11.585 6.729 5.032 1.00 98.50 85 GLN A C 1
ATOM 668 O O . GLN A 1 85 ? -12.560 6.357 5.685 1.00 98.50 85 GLN A O 1
ATOM 673 N N . ALA A 1 86 ? -11.584 6.752 3.697 1.00 98.31 86 ALA A N 1
ATOM 674 C CA . ALA A 1 86 ? -12.738 6.379 2.881 1.00 98.31 86 ALA A CA 1
ATOM 675 C C . ALA A 1 86 ? -13.168 4.916 3.090 1.00 98.31 86 ALA A C 1
ATOM 677 O O . ALA A 1 86 ? -14.361 4.616 3.081 1.00 98.31 86 ALA A O 1
ATOM 678 N N . ASN A 1 87 ? -12.212 4.015 3.338 1.00 98.38 87 ASN A N 1
ATOM 679 C CA . ASN A 1 87 ? -12.477 2.597 3.597 1.00 98.38 87 ASN A CA 1
ATOM 680 C C . ASN A 1 87 ? -12.699 2.265 5.083 1.00 98.38 87 ASN A C 1
ATOM 682 O O . ASN A 1 87 ? -13.016 1.120 5.416 1.00 98.38 87 ASN A O 1
ATOM 686 N N . GLY A 1 88 ? -12.536 3.237 5.988 1.00 97.81 88 GLY A N 1
ATOM 687 C CA . GLY A 1 88 ? -12.644 3.015 7.430 1.00 97.81 88 GLY A CA 1
ATOM 688 C C . GLY A 1 88 ? -11.600 2.032 7.975 1.00 97.81 88 GLY A C 1
ATOM 689 O O . GLY A 1 88 ? -11.905 1.270 8.894 1.00 97.81 88 GLY A O 1
ATOM 690 N N . LEU A 1 89 ? -10.393 2.018 7.399 1.00 98.44 89 LEU A N 1
ATOM 691 C CA . LEU A 1 89 ? -9.289 1.146 7.808 1.00 98.44 89 LEU A CA 1
ATOM 692 C C . LEU A 1 89 ? -8.269 1.916 8.649 1.00 98.44 89 LEU A C 1
ATOM 694 O O . LEU A 1 89 ? -7.783 2.977 8.259 1.00 98.44 89 LEU A O 1
ATOM 698 N N . ARG A 1 90 ? -7.900 1.351 9.801 1.00 97.94 90 ARG A N 1
ATOM 699 C CA . ARG A 1 90 ? -6.844 1.884 10.669 1.00 97.94 90 ARG A CA 1
ATOM 700 C C . ARG A 1 90 ? -5.521 1.167 10.416 1.00 97.94 90 ARG A C 1
ATOM 702 O O . ARG A 1 90 ? -5.471 -0.056 10.470 1.00 97.94 90 ARG A O 1
ATOM 709 N N . VAL A 1 91 ? -4.433 1.911 10.252 1.00 97.94 91 VAL A N 1
ATOM 710 C CA . VAL A 1 91 ? -3.083 1.325 10.263 1.00 97.94 91 VAL A CA 1
ATOM 711 C C . VAL A 1 91 ? -2.672 1.058 11.712 1.00 97.94 91 VAL A C 1
ATOM 713 O O . VAL A 1 91 ? -2.663 1.980 12.528 1.00 97.94 91 VAL A O 1
ATOM 716 N N . THR A 1 92 ? -2.383 -0.197 12.051 1.00 97.25 92 THR A N 1
ATOM 717 C CA . THR A 1 92 ? -1.948 -0.621 13.393 1.00 97.25 92 THR A CA 1
ATOM 718 C C . THR A 1 92 ? -0.438 -0.677 13.528 1.00 97.25 92 THR A C 1
ATOM 720 O O . THR A 1 92 ? 0.084 -0.370 14.598 1.00 97.25 92 THR A O 1
ATOM 723 N N . SER A 1 93 ? 0.261 -1.009 12.448 1.00 96.81 93 SER A N 1
ATOM 724 C CA . SER A 1 93 ? 1.714 -0.945 12.375 1.00 96.81 93 SER A CA 1
ATOM 725 C C . SER A 1 93 ? 2.186 -0.655 10.951 1.00 96.81 93 SER A C 1
ATOM 727 O O . SER A 1 93 ? 1.447 -0.832 9.977 1.00 96.81 93 SER A O 1
ATOM 729 N N . LEU A 1 94 ? 3.423 -0.175 10.862 1.00 94.56 94 LEU A N 1
ATOM 730 C CA . LEU A 1 94 ? 4.189 -0.049 9.629 1.00 94.56 94 LE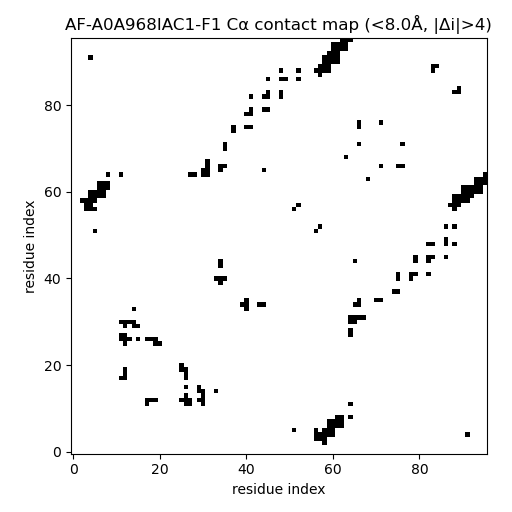U A CA 1
ATOM 731 C C . LEU A 1 94 ? 5.343 -1.049 9.710 1.00 94.56 94 LEU A C 1
ATOM 733 O O . LEU A 1 94 ? 6.050 -1.074 10.719 1.00 94.56 94 LEU A O 1
ATOM 737 N N . ALA A 1 95 ? 5.523 -1.853 8.668 1.00 87.19 95 ALA A N 1
ATOM 738 C CA . ALA A 1 95 ? 6.568 -2.869 8.585 1.00 87.19 95 ALA A CA 1
ATOM 739 C C . ALA A 1 95 ? 7.306 -2.780 7.243 1.00 87.19 95 ALA A C 1
ATOM 741 O O . ALA A 1 95 ? 6.750 -2.274 6.266 1.00 87.19 95 ALA A O 1
ATOM 742 N N . ALA A 1 96 ? 8.553 -3.245 7.207 1.00 77.62 96 ALA A N 1
ATOM 743 C CA . ALA A 1 96 ? 9.423 -3.252 6.034 1.00 77.62 96 ALA A CA 1
ATOM 744 C C . ALA A 1 96 ? 10.279 -4.520 6.026 1.00 77.62 96 ALA A C 1
ATOM 746 O O . ALA A 1 96 ? 10.639 -4.975 7.138 1.00 77.62 96 ALA A O 1
#

Mean predicted aligned error: 2.21 Å

Secondary structure (DSSP, 8-state):
-----EEGGGGTTGGGTT--TT-HHHHHHHHHHHH--TTTHHHHHHHHHHHHHHTT-SEEEEEGGGS-TTT--HHHHHHHHHHHHHHTPEEEEEE-

Sequence (96 aa):
MNTISFITANFVAREIGYNMTDGWMQGDTATQQHYQSLETFPARFDGMLREIRALGFNAIDLWAAHLHPAWATPAHIAAARDALQANGLRVTSLAA

pLDDT: mean 97.28, std 3.61, range [72.88, 98.88]

Nearest PDB structures (foldseek):
  2d2f-assembly1_A  TM=3.032E-01  e=9.224E-01  Thermus thermophilus HB8
  4yub-assembly1_A  TM=4.011E-01  e=3.052E+00  Homo sapiens
  2bne-assembly1_B  TM=2.495E-01  e=3.461E+00  Escherichia coli K-12

Solvent-accessible surface area (backbone atoms only — not comparable to full-atom values): 5424 Å² total; per-residue (Å²): 134,86,88,67,61,46,58,48,61,79,57,52,10,54,89,60,72,60,66,49,90,81,38,68,66,50,18,40,50,50,31,29,66,66,37,61,46,72,90,52,23,53,62,54,53,39,51,54,49,50,52,47,38,73,73,68,43,52,27,26,31,45,33,28,44,68,64,36,82,92,66,55,45,75,68,49,53,50,41,51,52,53,39,30,60,76,61,59,42,42,77,78,45,78,46,125

Radius of gyration: 12.92 Å; Cα contacts (8 Å, |Δi|>4): 132; chains: 1; bounding box: 29×32×34 Å

Foldseek 3Di:
DDADAAECVVCQQVQVVVPCPVDRVVSLVSLLVQQQDLVCNLVVLLVSLVVVVVVVHQEYAAECSSPPPVRHDPSSVVSNVVSNVVSNYYYPHYHD